Protein AF-A0A3C1KM03-F1 (afdb_monomer)

Organism: NCBI:txid287487

Secondary structure (DSSP, 8-state):
--SS----TT-HHHHHHHHHHHHH-HHHHHHHHHHHHHHIIIIISHHHHHHHHHHHHHHHHHHHT-

Radius of gyration: 19.48 Å; Cα contacts (8 Å, |Δi|>4): 25; chains: 1; bounding box: 32×24×55 Å

pLDDT: mean 96.33, std 5.09, range [65.69, 98.75]

Solvent-accessible surface area (backbone atoms only — not comparable to full-atom values): 3869 Å² total; per-residue (Å²): 125,85,40,60,86,89,64,68,87,94,41,67,64,58,47,50,53,54,52,50,57,40,67,78,30,61,66,61,43,49,50,25,52,49,49,40,51,52,49,36,63,72,68,69,25,69,71,41,52,50,52,53,51,50,52,50,51,55,50,56,53,59,62,70,78,107

InterPro domains:
  IPR055259 Spore protein YkvP/CgeB, glycosyl transferase-like domain [PF13524] (7-54)

Mean predicted aligned error: 3.7 Å

Foldseek 3Di:
DQLADDDDPPDPPRVVVRVVVCVVPVPNVVVSVVVVVVCCVVPVDPVNVVVVVVVVVVVVVVVVVD

Sequence (66 aa):
GDAGVLVPVRDAEALAEAIDSLLQDPQRRASLGTAGRQRILEQFSWDVCARDMEAYYRKVIADADR

Structure (mmCIF, N/CA/C/O backbone):
data_AF-A0A3C1KM03-F1
#
_entry.id   AF-A0A3C1KM03-F1
#
loop_
_atom_site.group_PDB
_atom_site.id
_atom_site.type_symbol
_atom_site.label_atom_id
_atom_site.label_alt_id
_atom_site.label_comp_id
_atom_site.label_asym_id
_atom_site.label_entity_id
_atom_site.label_seq_id
_atom_site.pdbx_PDB_ins_code
_atom_site.Cartn_x
_atom_site.Cartn_y
_atom_site.Cartn_z
_atom_site.occupancy
_atom_site.B_iso_or_equiv
_atom_site.auth_seq_id
_atom_site.auth_comp_id
_atom_site.auth_asym_id
_atom_site.auth_atom_id
_atom_site.pdbx_PDB_model_num
ATOM 1 N N . GLY A 1 1 ? -5.903 4.868 -3.145 1.00 81.50 1 GLY A N 1
ATOM 2 C CA . GLY A 1 1 ? -6.473 3.660 -3.775 1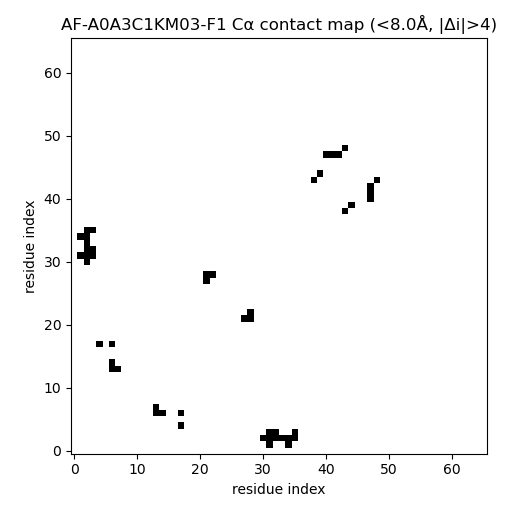.00 81.50 1 GLY A CA 1
ATOM 3 C C . GLY A 1 1 ? -7.518 3.060 -2.859 1.00 81.50 1 GLY A C 1
ATOM 4 O O . GLY A 1 1 ? -7.715 3.587 -1.776 1.00 81.50 1 GLY A O 1
ATOM 5 N N . ASP A 1 2 ? -8.166 1.983 -3.282 1.00 88.88 2 ASP A N 1
ATOM 6 C CA . ASP A 1 2 ? -9.260 1.298 -2.563 1.00 88.88 2 ASP A CA 1
ATOM 7 C C . ASP A 1 2 ? -8.796 0.105 -1.695 1.00 88.88 2 ASP A C 1
ATOM 9 O O . ASP A 1 2 ? -9.599 -0.513 -1.008 1.00 88.88 2 ASP A O 1
ATOM 13 N N . ALA A 1 3 ? -7.497 -0.213 -1.698 1.00 95.50 3 ALA A N 1
ATOM 14 C CA . ALA A 1 3 ? -6.906 -1.326 -0.944 1.00 95.50 3 ALA A CA 1
ATOM 15 C C . ALA A 1 3 ? -6.403 -0.933 0.459 1.00 95.50 3 ALA A C 1
ATOM 17 O O . ALA A 1 3 ? -5.575 -1.622 1.051 1.00 95.50 3 ALA A O 1
ATOM 18 N N . GLY A 1 4 ? -6.866 0.198 0.986 1.00 96.06 4 GLY A N 1
ATOM 19 C CA . GLY A 1 4 ? -6.520 0.675 2.320 1.00 96.06 4 GLY A CA 1
ATOM 20 C C . GLY A 1 4 ? -7.453 1.789 2.777 1.00 96.06 4 GLY A C 1
ATOM 21 O O . GLY A 1 4 ? -8.316 2.239 2.023 1.00 96.06 4 GLY A O 1
ATOM 22 N N . VAL A 1 5 ? -7.262 2.240 4.014 1.00 97.31 5 VAL A N 1
ATOM 23 C CA . VAL A 1 5 ? -7.956 3.407 4.570 1.00 97.31 5 VAL A CA 1
ATOM 24 C C . VAL A 1 5 ? -7.004 4.596 4.511 1.00 97.31 5 VAL A C 1
ATOM 26 O O . VAL A 1 5 ? -5.869 4.505 4.972 1.00 97.31 5 VAL A O 1
ATOM 29 N N . LEU A 1 6 ? -7.450 5.695 3.906 1.00 97.44 6 LEU A N 1
ATOM 30 C CA . LEU A 1 6 ? -6.693 6.943 3.855 1.00 97.44 6 LEU A CA 1
ATOM 31 C C . LEU A 1 6 ? -7.132 7.845 5.003 1.00 97.44 6 LEU A C 1
ATOM 33 O O . LEU A 1 6 ? -8.328 8.011 5.231 1.00 97.44 6 LEU A O 1
ATOM 37 N N . VAL A 1 7 ? -6.158 8.437 5.685 1.00 98.00 7 VAL A N 1
ATOM 38 C CA . VAL A 1 7 ? -6.373 9.383 6.783 1.00 98.00 7 VAL A CA 1
ATOM 39 C C . VAL A 1 7 ? -5.648 10.699 6.488 1.00 98.00 7 VAL A C 1
ATOM 41 O O . VAL A 1 7 ? -4.688 10.696 5.705 1.00 98.00 7 VAL A O 1
ATOM 44 N N . PRO A 1 8 ? -6.083 11.827 7.075 1.00 98.12 8 PRO A N 1
ATOM 45 C CA . PRO A 1 8 ? -5.377 13.093 6.940 1.00 98.12 8 PRO A CA 1
ATOM 46 C C . PRO A 1 8 ? -3.931 13.011 7.439 1.00 98.12 8 PRO A C 1
ATOM 48 O O . PRO A 1 8 ? -3.586 12.288 8.374 1.00 98.12 8 PRO A O 1
ATOM 51 N N . VAL A 1 9 ? -3.057 13.784 6.803 1.00 97.75 9 VAL A N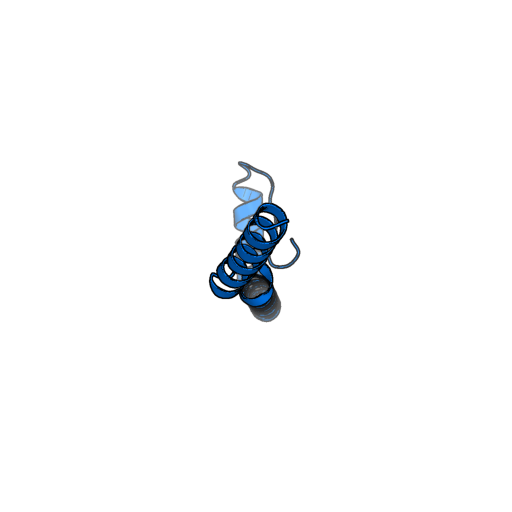 1
ATOM 52 C CA . VAL A 1 9 ? -1.648 13.867 7.193 1.00 97.75 9 VAL A CA 1
ATOM 53 C C . VAL A 1 9 ? -1.531 14.560 8.553 1.00 97.75 9 VAL A C 1
ATOM 55 O O . VAL A 1 9 ? -2.133 15.608 8.760 1.00 97.75 9 VAL A O 1
ATOM 58 N N . ARG A 1 10 ? -0.692 14.010 9.445 1.00 97.56 10 ARG A N 1
ATOM 59 C CA . ARG A 1 10 ? -0.432 14.519 10.811 1.00 97.56 10 ARG A CA 1
ATOM 60 C C . ARG A 1 10 ? -1.649 14.508 11.746 1.00 97.56 10 ARG A C 1
ATOM 62 O O . ARG A 1 10 ? -1.629 15.201 12.758 1.00 97.56 10 ARG A O 1
ATOM 69 N N . ASP A 1 11 ? -2.646 13.688 11.442 1.00 98.69 11 ASP A N 1
ATOM 70 C CA . ASP A 1 11 ? -3.785 13.441 12.319 1.00 98.69 11 ASP A CA 1
ATOM 71 C C . ASP A 1 11 ? -3.629 12.080 13.013 1.00 98.69 11 ASP A C 1
ATOM 73 O O . ASP A 1 11 ? -3.790 11.019 12.404 1.00 98.69 11 ASP A O 1
ATOM 77 N N . ALA A 1 12 ? -3.225 12.113 14.284 1.00 98.56 12 ALA A N 1
ATOM 78 C CA . ALA A 1 12 ? -2.988 10.903 15.066 1.00 98.56 12 ALA A CA 1
ATOM 79 C C . ALA A 1 12 ? -4.294 10.241 15.532 1.00 98.56 12 ALA A C 1
ATOM 81 O O . ALA A 1 12 ? -4.337 9.015 15.639 1.00 98.56 12 ALA A O 1
ATOM 82 N N . GLU A 1 13 ? -5.344 11.027 15.781 1.00 98.69 13 GLU A N 1
ATOM 83 C CA . GLU A 1 13 ? -6.646 10.516 16.217 1.00 98.69 13 GLU A CA 1
ATOM 84 C C . GLU A 1 13 ? -7.326 9.775 15.065 1.00 98.69 13 GLU A C 1
ATOM 86 O O . GLU A 1 13 ? -7.670 8.603 15.217 1.00 98.69 13 GLU A O 1
ATOM 91 N N . ALA A 1 14 ? -7.374 10.377 13.871 1.00 98.62 14 ALA A N 1
ATOM 92 C CA . ALA A 1 14 ? -7.927 9.721 12.685 1.00 98.62 14 ALA A CA 1
ATOM 93 C C . ALA A 1 14 ? -7.180 8.424 12.327 1.00 98.62 14 ALA A C 1
ATOM 95 O O . ALA A 1 14 ? -7.789 7.444 11.890 1.00 98.62 14 ALA A O 1
ATOM 96 N N . LEU A 1 15 ? -5.855 8.390 12.520 1.00 98.62 15 LEU A N 1
ATOM 97 C CA . LEU A 1 15 ? -5.069 7.172 12.325 1.00 98.62 15 LEU A CA 1
ATOM 98 C C . LEU A 1 15 ? -5.442 6.084 13.343 1.00 98.62 15 LEU A C 1
ATOM 100 O O . LEU A 1 15 ? -5.621 4.929 12.955 1.00 98.62 15 LEU A O 1
ATOM 104 N N . ALA A 1 16 ? -5.557 6.440 14.625 1.00 98.75 16 ALA A N 1
ATOM 105 C CA . ALA A 1 16 ? -5.918 5.502 15.684 1.00 98.75 16 ALA A CA 1
ATOM 106 C C . ALA A 1 16 ? -7.321 4.917 15.464 1.00 98.75 16 ALA A C 1
ATOM 108 O O . ALA A 1 16 ? -7.486 3.698 15.511 1.00 98.75 16 ALA A O 1
ATOM 109 N N . GLU A 1 17 ? -8.301 5.761 15.136 1.00 98.69 17 GLU A N 1
ATOM 110 C CA . GLU A 1 17 ? -9.670 5.339 14.827 1.00 98.69 17 GLU A CA 1
ATOM 111 C C . GLU A 1 17 ? -9.726 4.412 13.608 1.00 98.69 17 GLU A C 1
ATOM 113 O O . GLU A 1 17 ? -10.397 3.377 13.631 1.00 98.69 17 GLU A O 1
ATOM 118 N N . ALA A 1 18 ? -8.983 4.732 12.542 1.00 98.44 18 ALA A N 1
ATOM 119 C CA . ALA A 1 18 ? -8.916 3.882 11.359 1.00 98.44 18 ALA A CA 1
ATOM 120 C C . ALA A 1 18 ? -8.345 2.495 11.691 1.00 98.44 18 ALA A C 1
ATOM 122 O O . ALA A 1 18 ? -8.901 1.486 11.248 1.00 98.44 18 ALA A O 1
ATOM 123 N N . ILE A 1 19 ? -7.273 2.436 12.489 1.00 98.38 19 ILE A N 1
ATOM 124 C CA . ILE A 1 19 ? -6.673 1.174 12.938 1.00 98.38 19 ILE A CA 1
ATOM 125 C C . ILE A 1 19 ? -7.668 0.382 13.790 1.00 98.38 19 ILE A C 1
ATOM 127 O O . ILE A 1 19 ? -7.900 -0.789 13.485 1.00 98.38 19 ILE A O 1
ATOM 131 N N . ASP A 1 20 ? -8.284 0.999 14.801 1.00 98.75 20 ASP A N 1
ATOM 132 C CA . ASP A 1 20 ? -9.240 0.316 15.680 1.00 98.75 20 ASP A CA 1
ATOM 133 C C . ASP A 1 20 ? -10.437 -0.224 14.886 1.00 98.75 20 ASP A C 1
ATOM 135 O O . ASP A 1 20 ? -10.776 -1.403 14.989 1.00 98.75 20 ASP A O 1
ATOM 139 N N . SER A 1 21 ? -10.982 0.568 13.954 1.00 98.25 21 SER A N 1
ATOM 140 C CA . SER A 1 21 ? -12.080 0.124 13.085 1.00 98.25 21 SER A CA 1
ATOM 141 C C . SER A 1 21 ? -11.743 -1.134 12.267 1.00 98.25 21 SER A C 1
ATOM 143 O O . SER A 1 21 ? -12.605 -1.982 12.044 1.00 98.25 21 SER A O 1
ATOM 145 N N . LEU A 1 22 ? -10.486 -1.294 11.835 1.00 98.25 22 LEU A N 1
ATOM 146 C CA . L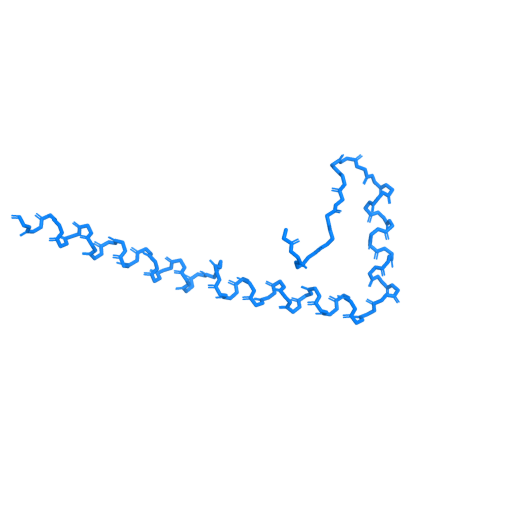EU A 1 22 ? -10.023 -2.482 11.109 1.00 98.25 22 LEU A CA 1
ATOM 147 C C . LEU A 1 22 ? -9.695 -3.655 12.037 1.00 98.25 22 LEU A C 1
ATOM 149 O O . LEU A 1 22 ? -9.702 -4.809 11.601 1.00 98.25 22 LEU A O 1
ATOM 153 N N . LEU A 1 23 ? -9.371 -3.392 13.303 1.00 98.38 23 LEU A N 1
ATOM 154 C CA . LEU A 1 23 ? -9.199 -4.443 14.300 1.00 98.38 23 LEU A CA 1
ATOM 155 C C . LEU A 1 23 ? -10.539 -5.089 14.659 1.00 98.38 23 LEU A C 1
ATOM 157 O O . LEU A 1 23 ? -10.583 -6.316 14.777 1.00 98.38 23 LEU A O 1
ATOM 161 N N . GLN A 1 24 ? -11.603 -4.285 14.739 1.00 98.56 24 GLN A N 1
ATOM 162 C CA . GLN A 1 24 ? -12.967 -4.732 15.039 1.00 98.56 24 GLN A CA 1
ATOM 163 C C . GLN A 1 24 ? -13.685 -5.406 13.853 1.00 98.56 24 GLN A C 1
ATOM 165 O O . GLN A 1 24 ? -14.657 -6.126 14.069 1.00 98.56 24 GLN A O 1
ATOM 170 N N . ASP A 1 25 ? -13.207 -5.228 12.614 1.00 98.50 25 ASP A N 1
ATOM 171 C CA . ASP A 1 25 ? -13.786 -5.839 11.404 1.00 98.50 25 ASP A CA 1
ATOM 172 C C . ASP A 1 25 ? -12.755 -6.704 10.639 1.00 98.50 25 ASP A C 1
ATOM 174 O O . ASP A 1 25 ? -12.074 -6.239 9.709 1.00 98.50 25 ASP A O 1
ATOM 178 N N . PRO A 1 26 ? -12.612 -7.995 11.011 1.00 98.19 26 PRO A N 1
ATOM 179 C CA . PRO A 1 26 ? -11.676 -8.916 10.371 1.00 98.19 26 PRO A CA 1
ATOM 180 C C . PRO A 1 26 ? -11.937 -9.139 8.877 1.00 98.19 26 PRO A C 1
ATOM 182 O O . PRO A 1 26 ? -10.981 -9.329 8.119 1.00 98.19 26 PRO A O 1
ATOM 185 N N . GLN A 1 27 ? -13.202 -9.130 8.447 1.00 98.31 27 GLN A N 1
ATOM 186 C CA . GLN A 1 27 ? -13.597 -9.352 7.057 1.00 98.31 27 GLN A CA 1
ATOM 187 C C . GLN A 1 27 ? -13.142 -8.186 6.184 1.00 98.31 27 GLN A C 1
ATOM 189 O O . GLN A 1 27 ? -12.486 -8.398 5.160 1.00 98.31 27 GLN A O 1
ATOM 194 N N . ARG A 1 28 ? -13.415 -6.951 6.614 1.00 97.62 28 ARG A N 1
ATOM 195 C CA . ARG A 1 28 ? -12.952 -5.747 5.919 1.00 97.62 28 ARG A CA 1
ATOM 196 C C . ARG A 1 28 ? -11.432 -5.698 5.857 1.00 97.62 28 ARG A C 1
ATOM 198 O O . ARG A 1 28 ? -10.876 -5.447 4.788 1.00 97.62 28 ARG A O 1
ATOM 205 N N . ARG A 1 29 ? -10.745 -6.016 6.959 1.00 97.94 29 ARG A N 1
ATOM 206 C CA . ARG A 1 29 ? -9.277 -6.109 6.993 1.00 97.94 29 ARG A CA 1
ATOM 207 C C . ARG A 1 29 ? -8.735 -7.117 5.971 1.00 97.94 29 ARG A C 1
ATOM 209 O O . ARG A 1 29 ? -7.804 -6.792 5.233 1.00 97.94 29 ARG A O 1
ATOM 216 N N . ALA A 1 30 ? -9.322 -8.312 5.886 1.00 98.12 30 ALA A N 1
ATOM 217 C CA . ALA A 1 30 ? -8.914 -9.336 4.920 1.00 98.12 30 ALA A CA 1
ATOM 218 C C . ALA A 1 30 ? -9.191 -8.920 3.464 1.00 98.12 30 ALA A C 1
ATOM 220 O O . ALA A 1 30 ? -8.359 -9.149 2.581 1.00 98.12 30 ALA A O 1
ATOM 221 N N . SER A 1 31 ? -10.331 -8.269 3.219 1.00 98.00 31 SER A N 1
ATOM 222 C CA . SER A 1 31 ? -10.698 -7.748 1.900 1.00 98.00 31 SER A CA 1
ATOM 223 C C . SER A 1 31 ? -9.687 -6.714 1.403 1.00 98.00 31 SER A C 1
ATOM 225 O O . SER A 1 31 ? -9.196 -6.826 0.281 1.00 98.00 31 SER A O 1
ATOM 227 N N . LEU A 1 32 ? -9.319 -5.742 2.247 1.00 98.31 32 LEU A N 1
ATOM 228 C CA . LEU A 1 32 ? -8.320 -4.725 1.900 1.00 98.31 32 LEU A CA 1
ATOM 229 C C . LEU A 1 32 ? -6.946 -5.353 1.628 1.00 98.31 32 LEU A C 1
ATOM 231 O O . LEU A 1 32 ? -6.305 -5.021 0.631 1.00 98.31 32 LEU A O 1
ATOM 235 N N . GLY A 1 33 ? -6.524 -6.316 2.457 1.00 97.94 33 GLY A N 1
ATOM 236 C CA . GLY A 1 33 ? -5.273 -7.049 2.247 1.00 97.94 33 GLY A CA 1
ATOM 237 C C . GLY A 1 33 ? -5.242 -7.813 0.918 1.00 97.94 33 GLY A C 1
ATOM 238 O O . GLY A 1 33 ? -4.241 -7.773 0.200 1.00 97.94 33 GLY A O 1
ATOM 239 N N . THR A 1 34 ? -6.354 -8.455 0.552 1.00 98.12 34 THR A N 1
ATOM 240 C CA . THR A 1 34 ? -6.494 -9.179 -0.722 1.00 98.12 34 THR A CA 1
ATOM 241 C C . THR A 1 34 ? -6.419 -8.226 -1.913 1.00 98.12 34 THR A C 1
ATOM 243 O O . THR A 1 34 ? -5.623 -8.457 -2.824 1.00 98.12 34 THR A O 1
ATOM 246 N N . ALA A 1 35 ? -7.168 -7.120 -1.870 1.00 97.81 35 ALA A N 1
ATOM 247 C CA . ALA A 1 35 ? -7.147 -6.097 -2.914 1.00 97.81 35 ALA A CA 1
ATOM 248 C C . ALA A 1 35 ? -5.748 -5.475 -3.080 1.00 97.81 35 ALA A C 1
ATOM 250 O O . ALA A 1 35 ? -5.277 -5.257 -4.198 1.00 97.81 35 ALA A O 1
ATOM 251 N N . GLY A 1 36 ? -5.044 -5.232 -1.969 1.00 97.38 36 GLY A N 1
ATOM 252 C CA . GLY A 1 36 ? -3.673 -4.722 -1.981 1.00 97.38 36 GLY A CA 1
ATOM 253 C C . GLY A 1 36 ? -2.708 -5.701 -2.638 1.00 97.38 36 GLY A C 1
ATOM 254 O O . GLY A 1 36 ? -1.928 -5.315 -3.510 1.00 97.38 36 GLY A O 1
ATOM 255 N N . ARG A 1 37 ? -2.803 -6.985 -2.277 1.00 97.38 37 ARG A N 1
ATOM 256 C CA . ARG A 1 37 ? -1.969 -8.036 -2.864 1.00 97.38 37 ARG A CA 1
ATOM 257 C C . ARG A 1 37 ? -2.204 -8.193 -4.363 1.00 97.38 37 ARG A C 1
ATOM 259 O O . ARG A 1 37 ? -1.226 -8.248 -5.103 1.00 97.38 37 ARG A O 1
ATOM 266 N N . GLN A 1 38 ? -3.460 -8.262 -4.802 1.00 96.75 38 GLN A N 1
ATOM 267 C CA . GLN A 1 38 ? -3.800 -8.374 -6.225 1.00 96.75 38 GLN A CA 1
ATOM 268 C C . GLN A 1 38 ? -3.188 -7.222 -7.022 1.00 96.75 38 GLN A C 1
ATOM 270 O O . GLN A 1 38 ? -2.445 -7.458 -7.970 1.00 96.75 38 GLN A O 1
ATOM 275 N N . ARG A 1 39 ? -3.361 -5.985 -6.547 1.00 96.12 39 ARG A N 1
ATOM 276 C CA . ARG A 1 39 ? -2.801 -4.801 -7.204 1.00 96.12 39 ARG A CA 1
ATOM 277 C C . ARG A 1 39 ? -1.277 -4.834 -7.320 1.00 96.12 39 ARG A C 1
ATOM 279 O O . ARG A 1 39 ? -0.747 -4.475 -8.366 1.00 96.12 39 ARG A O 1
ATOM 286 N N . ILE A 1 40 ? -0.565 -5.250 -6.270 1.00 96.62 40 ILE A N 1
ATOM 287 C CA . ILE A 1 40 ? 0.898 -5.383 -6.339 1.00 96.62 40 ILE A CA 1
ATOM 288 C C . ILE A 1 40 ? 1.292 -6.401 -7.404 1.00 96.62 40 ILE A C 1
ATOM 290 O O . ILE A 1 40 ? 2.136 -6.096 -8.239 1.00 96.62 40 ILE A O 1
ATOM 294 N N . LEU A 1 41 ? 0.681 -7.587 -7.400 1.00 96.19 41 LEU A N 1
ATOM 295 C CA . LEU A 1 41 ? 1.014 -8.638 -8.362 1.00 96.19 41 LEU A CA 1
ATOM 296 C C . LEU A 1 41 ? 0.751 -8.196 -9.806 1.00 96.19 41 LEU A C 1
ATOM 298 O O . LEU A 1 41 ? 1.574 -8.461 -10.68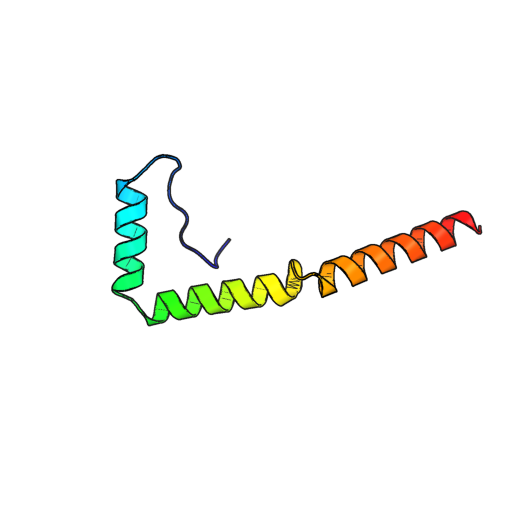1 1.00 96.19 41 LEU A O 1
ATOM 302 N N . GLU A 1 42 ? -0.354 -7.490 -10.031 1.00 95.19 42 GLU A N 1
ATOM 303 C CA . GLU A 1 42 ? -0.806 -7.074 -11.358 1.00 95.19 42 GLU A CA 1
ATOM 304 C C . GLU A 1 42 ? -0.079 -5.846 -11.913 1.00 95.19 42 GLU A C 1
ATOM 306 O O . GLU A 1 42 ? 0.075 -5.750 -13.127 1.00 95.19 42 GLU A O 1
ATOM 311 N N . GLN A 1 43 ? 0.344 -4.906 -11.060 1.00 94.88 43 GLN A N 1
ATOM 312 C CA . GLN A 1 43 ? 0.767 -3.573 -11.520 1.00 94.88 43 GLN A CA 1
ATOM 313 C C . GLN A 1 43 ? 2.145 -3.141 -11.023 1.00 94.88 43 GLN A C 1
ATOM 315 O O . GLN A 1 43 ? 2.810 -2.353 -11.685 1.00 94.88 43 GLN A O 1
ATOM 320 N N . PHE A 1 44 ? 2.579 -3.617 -9.856 1.00 94.31 44 PHE A N 1
ATOM 321 C CA . PHE A 1 44 ? 3.762 -3.075 -9.172 1.00 94.31 44 PHE A CA 1
ATOM 322 C C . PHE A 1 44 ? 4.798 -4.143 -8.814 1.00 94.31 44 PHE A C 1
ATOM 324 O O . PHE A 1 44 ? 5.713 -3.888 -8.032 1.00 94.31 44 PHE A O 1
ATOM 331 N N . SER A 1 45 ? 4.653 -5.355 -9.349 1.00 96.69 45 SER A N 1
ATOM 332 C CA . SER A 1 45 ? 5.590 -6.448 -9.121 1.00 96.69 45 SER A CA 1
ATOM 333 C C . SER A 1 45 ? 6.837 -6.288 -9.987 1.00 96.69 45 SER A C 1
ATOM 335 O O . SER A 1 45 ? 6.817 -5.650 -11.043 1.00 96.69 45 SER A O 1
ATOM 337 N N . TRP A 1 46 ? 7.936 -6.908 -9.556 1.00 97.1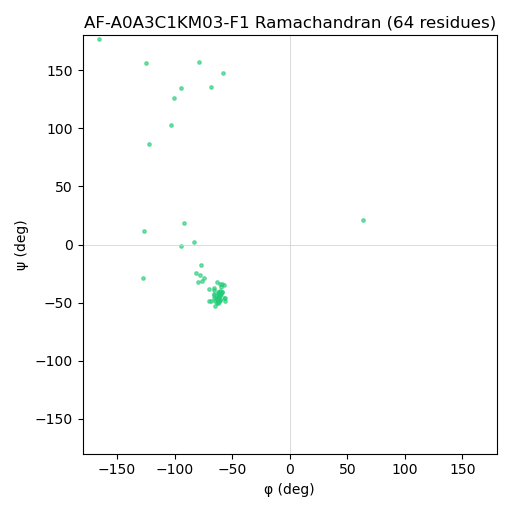9 46 TRP A N 1
ATOM 338 C CA . TRP A 1 46 ? 9.164 -6.949 -10.351 1.00 97.19 46 TRP A CA 1
ATOM 339 C C . TRP A 1 46 ? 8.953 -7.611 -11.713 1.00 97.19 46 TRP A C 1
ATOM 341 O O . TRP A 1 46 ? 9.532 -7.152 -12.690 1.00 97.19 46 TRP A O 1
ATOM 351 N N . ASP A 1 47 ? 8.078 -8.614 -11.798 1.00 97.00 47 ASP A N 1
ATOM 352 C CA . ASP A 1 47 ? 7.737 -9.271 -13.061 1.00 97.00 47 ASP A CA 1
ATOM 353 C C . ASP A 1 47 ? 7.014 -8.325 -14.029 1.00 97.00 47 ASP A C 1
ATOM 355 O O . ASP A 1 47 ? 7.231 -8.383 -15.237 1.00 97.00 47 ASP A O 1
ATOM 359 N N . VAL A 1 48 ? 6.140 -7.444 -13.528 1.00 97.31 48 VAL A N 1
ATOM 360 C CA . VAL A 1 48 ? 5.517 -6.384 -14.343 1.00 97.31 48 VAL A CA 1
ATOM 361 C C . VAL A 1 48 ? 6.586 -5.401 -14.812 1.00 97.31 48 VAL A C 1
ATOM 363 O O . VAL A 1 48 ? 6.750 -5.211 -16.012 1.00 97.31 48 VAL A O 1
ATOM 366 N N . CYS A 1 49 ? 7.383 -4.870 -13.883 1.00 97.88 49 CYS A N 1
ATOM 367 C CA . CYS A 1 49 ? 8.441 -3.908 -14.191 1.00 97.88 49 CYS A CA 1
ATOM 368 C C . CYS A 1 49 ? 9.444 -4.442 -15.230 1.00 97.88 49 CYS A C 1
ATOM 370 O O . CYS A 1 49 ? 9.777 -3.749 -16.189 1.00 97.88 49 CYS A O 1
ATOM 372 N N . ALA A 1 50 ? 9.901 -5.687 -15.072 1.00 97.94 50 ALA A N 1
ATOM 373 C CA . ALA A 1 50 ? 10.852 -6.314 -15.982 1.00 97.94 50 ALA A CA 1
ATOM 374 C C . ALA A 1 50 ? 10.269 -6.484 -17.389 1.00 97.94 50 ALA A C 1
ATOM 376 O O . ALA A 1 50 ? 10.932 -6.122 -18.360 1.00 97.94 50 ALA A O 1
ATOM 377 N N . ARG A 1 51 ? 9.025 -6.973 -17.502 1.00 97.69 51 ARG A N 1
ATOM 378 C CA . ARG A 1 51 ? 8.335 -7.119 -18.794 1.00 97.69 51 ARG A CA 1
ATOM 379 C C . ARG A 1 51 ? 8.149 -5.775 -19.492 1.00 97.69 51 ARG A C 1
ATOM 381 O O . ARG A 1 51 ? 8.429 -5.671 -20.685 1.00 97.69 51 ARG A O 1
ATOM 388 N N . ASP 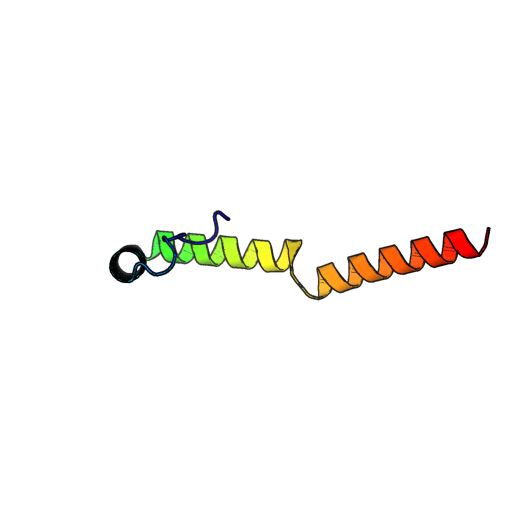A 1 52 ? 7.720 -4.752 -18.758 1.00 97.44 52 ASP A N 1
ATOM 389 C CA . ASP A 1 52 ? 7.485 -3.418 -19.316 1.00 97.44 52 ASP A CA 1
ATOM 390 C C . ASP A 1 52 ? 8.795 -2.771 -19.783 1.00 97.44 52 ASP A C 1
ATOM 392 O O . ASP A 1 52 ? 8.869 -2.219 -20.885 1.00 97.44 52 ASP A O 1
ATOM 396 N N . MET A 1 53 ? 9.856 -2.892 -18.981 1.00 98.12 53 MET A N 1
ATOM 397 C CA . MET A 1 53 ? 11.182 -2.381 -19.328 1.00 98.12 53 MET A CA 1
ATOM 398 C C . MET A 1 53 ? 11.783 -3.120 -20.529 1.00 98.12 53 MET A C 1
ATOM 400 O O . MET A 1 53 ? 12.333 -2.496 -21.435 1.00 98.12 53 MET A O 1
ATOM 404 N N . GLU A 1 54 ? 11.655 -4.446 -20.574 1.00 98.25 54 GLU A N 1
ATOM 405 C CA . GLU A 1 54 ? 12.103 -5.259 -21.704 1.00 98.25 54 GLU A CA 1
ATOM 406 C C . GLU A 1 54 ? 11.381 -4.857 -22.997 1.00 98.25 54 GLU A C 1
ATOM 408 O O . GLU A 1 54 ? 12.026 -4.636 -24.026 1.00 98.25 54 GLU A O 1
ATOM 413 N N . ALA A 1 55 ? 10.053 -4.721 -22.948 1.00 98.00 55 ALA A N 1
ATOM 414 C CA . ALA A 1 55 ? 9.254 -4.282 -24.086 1.00 98.00 55 ALA A CA 1
ATOM 415 C C . ALA A 1 55 ? 9.690 -2.892 -24.571 1.00 98.00 55 ALA A C 1
ATOM 417 O O . ALA A 1 55 ? 9.825 -2.665 -25.778 1.00 98.00 55 ALA A O 1
ATOM 418 N N . TYR A 1 56 ? 9.973 -1.981 -23.637 1.00 98.12 56 TYR A N 1
ATOM 419 C CA . TYR A 1 56 ? 10.497 -0.659 -23.952 1.00 98.12 56 TYR A CA 1
ATOM 42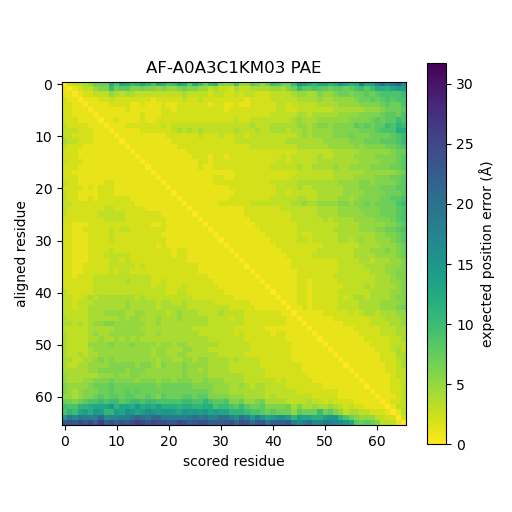0 C C . TYR A 1 56 ? 11.868 -0.725 -24.642 1.00 98.12 56 TYR A C 1
ATOM 422 O O . TYR A 1 56 ? 12.047 -0.120 -25.699 1.00 98.12 56 TYR A O 1
ATOM 430 N N . TYR A 1 57 ? 12.819 -1.503 -24.118 1.00 97.94 57 TYR A N 1
ATOM 431 C CA . TYR A 1 57 ? 14.137 -1.664 -24.742 1.00 97.94 57 TYR A CA 1
ATOM 432 C C . TYR A 1 57 ? 14.056 -2.274 -26.140 1.00 97.94 57 TYR A C 1
ATOM 434 O O . TYR A 1 57 ? 14.701 -1.771 -27.058 1.00 97.94 57 TYR A O 1
ATOM 442 N N . ARG A 1 58 ? 13.222 -3.304 -26.338 1.00 97.69 58 ARG A N 1
ATOM 443 C CA . ARG A 1 58 ? 12.999 -3.898 -27.666 1.00 97.69 58 ARG A CA 1
ATOM 444 C C . ARG A 1 58 ? 12.479 -2.868 -28.665 1.00 97.69 58 ARG A C 1
ATOM 446 O O . ARG A 1 58 ? 12.938 -2.854 -29.804 1.00 97.69 58 ARG A O 1
ATOM 453 N N . LYS A 1 59 ? 11.558 -1.997 -28.239 1.00 97.75 59 LYS A N 1
ATOM 454 C CA . LYS A 1 59 ? 11.037 -0.912 -29.077 1.00 97.75 59 LYS A CA 1
ATOM 455 C C . LYS A 1 59 ? 12.140 0.072 -29.472 1.00 97.75 59 LYS A C 1
ATOM 457 O O . LYS A 1 59 ? 12.293 0.355 -30.652 1.00 97.75 59 LYS A O 1
ATOM 462 N N . VAL A 1 60 ? 12.916 0.557 -28.502 1.00 97.94 60 VAL A N 1
ATOM 463 C CA . VAL A 1 60 ? 13.981 1.543 -28.752 1.00 97.94 60 VAL A CA 1
ATOM 464 C 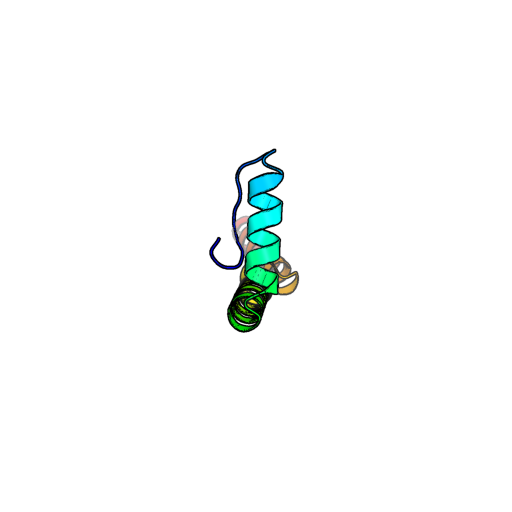C . VAL A 1 60 ? 15.061 0.985 -29.683 1.00 97.94 60 VAL A C 1
ATOM 466 O O . VAL A 1 60 ? 15.503 1.692 -30.581 1.00 97.94 60 VAL A O 1
ATOM 469 N N . ILE A 1 61 ? 15.458 -0.279 -29.506 1.00 97.88 61 ILE A N 1
ATOM 470 C CA . ILE A 1 61 ? 16.432 -0.943 -30.387 1.00 97.88 61 ILE A CA 1
ATOM 471 C C . ILE A 1 61 ? 15.883 -1.052 -31.816 1.00 97.88 61 ILE A C 1
ATOM 473 O O . ILE A 1 61 ? 16.558 -0.659 -32.761 1.00 97.88 61 ILE A O 1
ATOM 477 N N . ALA A 1 62 ? 14.640 -1.515 -31.980 1.00 96.38 62 ALA A N 1
ATOM 478 C CA . ALA A 1 62 ? 14.026 -1.663 -33.300 1.00 96.38 62 ALA A CA 1
ATOM 479 C C . ALA A 1 62 ? 13.849 -0.327 -34.045 1.00 96.38 62 ALA A C 1
ATOM 481 O O . ALA A 1 62 ? 13.902 -0.302 -35.273 1.00 96.38 62 ALA A O 1
ATOM 482 N N . ASP A 1 63 ? 13.622 0.768 -33.315 1.00 94.31 63 ASP A N 1
ATOM 483 C CA . ASP A 1 63 ? 13.539 2.112 -33.891 1.00 94.31 63 ASP A CA 1
ATOM 484 C C . ASP A 1 63 ? 14.925 2.661 -34.287 1.00 94.31 63 ASP A C 1
ATOM 486 O O . ASP A 1 63 ? 15.005 3.446 -35.226 1.00 94.31 63 ASP A O 1
ATOM 490 N N . ALA A 1 64 ? 16.005 2.252 -33.609 1.00 89.19 64 ALA A N 1
ATOM 491 C CA . ALA A 1 64 ? 17.378 2.663 -33.924 1.00 89.19 64 ALA A CA 1
ATOM 492 C C . ALA A 1 64 ? 17.983 1.922 -35.132 1.00 89.19 64 ALA A C 1
ATO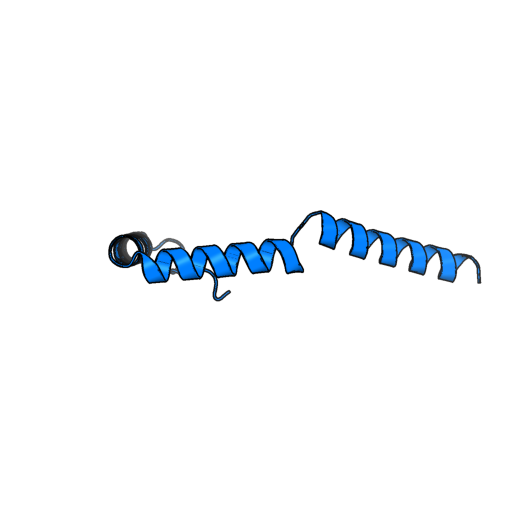M 494 O O . ALA A 1 64 ? 18.868 2.458 -35.794 1.00 89.19 64 ALA A O 1
ATOM 495 N N . ASP A 1 65 ? 17.504 0.708 -35.414 1.00 79.69 65 ASP A N 1
ATOM 496 C CA . ASP A 1 65 ? 17.936 -0.114 -36.553 1.00 79.69 65 ASP A CA 1
ATOM 497 C C . ASP A 1 65 ? 17.217 0.243 -37.881 1.00 79.69 65 ASP A C 1
ATOM 499 O O . ASP A 1 65 ? 17.447 -0.414 -38.900 1.00 79.69 65 ASP A O 1
ATOM 503 N N . ARG A 1 66 ? 16.334 1.256 -37.887 1.00 65.69 66 ARG A N 1
ATOM 504 C CA . ARG A 1 66 ? 15.666 1.807 -39.086 1.00 65.69 66 ARG A CA 1
ATOM 505 C C . ARG A 1 66 ? 16.358 3.058 -39.608 1.00 65.69 66 ARG A C 1
ATOM 507 O O . ARG A 1 66 ? 16.400 3.190 -40.852 1.00 65.69 66 ARG A O 1
#